Protein AF-A0A0P7CB71-F1 (afdb_monomer)

Structure (mmCIF, N/CA/C/O backbone):
data_AF-A0A0P7CB71-F1
#
_entry.id   AF-A0A0P7CB71-F1
#
loop_
_atom_site.group_PDB
_atom_site.id
_atom_site.type_symbol
_atom_site.label_atom_id
_atom_site.label_alt_id
_atom_site.label_comp_id
_atom_site.label_asym_id
_atom_site.label_entity_id
_atom_site.label_seq_id
_atom_site.pdbx_PDB_ins_code
_atom_site.Cartn_x
_atom_site.Cartn_y
_atom_site.Cartn_z
_atom_site.occupancy
_atom_site.B_iso_or_equiv
_atom_site.auth_seq_id
_atom_site.auth_comp_id
_atom_site.auth_asym_id
_atom_site.auth_atom_id
_atom_site.pdbx_PDB_model_num
ATOM 1 N N . MET A 1 1 ? -24.442 8.236 23.637 1.00 59.62 1 MET A N 1
ATOM 2 C CA . MET A 1 1 ? -23.298 8.995 24.190 1.00 59.62 1 MET A CA 1
ATOM 3 C C . MET A 1 1 ? -22.103 8.059 24.156 1.00 59.62 1 MET A C 1
ATOM 5 O O . MET A 1 1 ? -22.210 6.989 24.739 1.00 59.62 1 MET A O 1
ATOM 9 N N . TYR A 1 2 ? -21.049 8.384 23.401 1.00 73.06 2 TYR A N 1
ATOM 10 C CA . TYR A 1 2 ? -19.875 7.511 23.295 1.00 73.06 2 TYR A CA 1
ATOM 11 C C . TYR A 1 2 ? -19.155 7.396 24.643 1.00 73.06 2 TYR A C 1
ATOM 13 O O . TYR A 1 2 ? -19.028 8.386 25.369 1.00 73.06 2 TYR A O 1
ATOM 21 N N . SER A 1 3 ? -18.674 6.198 24.973 1.00 86.88 3 SER A N 1
ATOM 22 C CA . SER A 1 3 ? -17.781 5.991 26.112 1.00 86.88 3 SER A CA 1
ATOM 23 C C . SER A 1 3 ? -16.419 6.647 25.852 1.00 86.88 3 SER A C 1
ATOM 25 O O . SER A 1 3 ? -16.036 6.920 24.711 1.00 86.88 3 SER A O 1
ATOM 27 N N . LYS A 1 4 ? -15.644 6.886 26.916 1.00 87.19 4 LYS A N 1
ATOM 28 C CA . LYS A 1 4 ? -14.270 7.404 26.799 1.00 87.19 4 LYS A CA 1
ATOM 29 C C . LYS A 1 4 ? -13.395 6.506 25.914 1.00 87.19 4 LYS A C 1
ATOM 31 O O . LYS A 1 4 ? -12.592 7.006 25.134 1.00 87.19 4 LYS A O 1
ATOM 36 N N . GLU A 1 5 ? -13.576 5.194 26.021 1.00 86.94 5 GLU A N 1
ATOM 37 C CA . GLU A 1 5 ? -12.860 4.194 25.224 1.00 86.94 5 GLU A CA 1
ATOM 38 C C . GLU A 1 5 ? -13.235 4.291 23.744 1.00 86.94 5 GLU A C 1
ATOM 40 O O . GLU A 1 5 ? -12.348 4.333 22.894 1.00 86.94 5 GLU A O 1
ATOM 45 N N . GLN A 1 6 ? -14.529 4.436 23.436 1.00 87.00 6 GLN A N 1
ATOM 46 C CA . GLN A 1 6 ? -15.003 4.632 22.064 1.00 87.00 6 GLN A CA 1
ATOM 47 C C . GLN A 1 6 ? -14.451 5.927 21.457 1.00 87.00 6 GLN A C 1
ATOM 49 O O . GLN A 1 6 ? -13.982 5.919 20.324 1.00 87.00 6 GLN A O 1
ATOM 54 N N . LEU A 1 7 ? -14.433 7.030 22.212 1.00 88.44 7 LEU A N 1
ATOM 55 C CA . LEU A 1 7 ? -13.858 8.295 21.739 1.00 88.44 7 LEU A CA 1
ATOM 56 C C . LEU A 1 7 ? -12.349 8.199 21.487 1.00 88.44 7 LEU A C 1
ATOM 58 O O . LEU A 1 7 ? -11.856 8.754 20.506 1.00 88.44 7 LEU A O 1
ATOM 62 N N . ASN A 1 8 ? -11.610 7.505 22.354 1.00 90.44 8 ASN A N 1
ATOM 63 C CA . ASN A 1 8 ? -10.179 7.277 22.154 1.00 90.44 8 ASN A CA 1
ATOM 64 C C . ASN A 1 8 ? -9.921 6.434 20.904 1.00 90.44 8 ASN A C 1
ATOM 66 O O . ASN A 1 8 ? -9.026 6.749 20.122 1.00 90.44 8 ASN A O 1
ATOM 70 N N . PHE A 1 9 ? -10.740 5.408 20.685 1.00 90.88 9 PHE A N 1
ATOM 71 C CA . PHE A 1 9 ? -10.635 4.577 19.500 1.00 90.88 9 PHE A CA 1
ATOM 72 C C . PHE A 1 9 ? -10.952 5.352 18.215 1.00 90.88 9 PHE A C 1
ATOM 74 O O . PHE A 1 9 ? -10.190 5.277 17.259 1.00 90.88 9 PHE A O 1
ATOM 81 N N . GLN A 1 10 ? -11.991 6.192 18.213 1.00 91.94 10 GLN A N 1
ATOM 82 C CA . GLN A 1 10 ? -12.298 7.081 17.085 1.00 91.94 10 GLN A CA 1
ATOM 83 C C . GLN A 1 10 ? -11.131 8.016 16.751 1.00 91.94 10 GLN A C 1
ATOM 85 O O . GLN A 1 10 ? -10.728 8.111 15.596 1.00 91.94 10 GLN A O 1
ATOM 90 N N . LYS A 1 11 ? -10.528 8.663 17.759 1.00 92.12 11 LYS A N 1
ATOM 91 C CA . LYS A 1 11 ? -9.342 9.516 17.556 1.00 92.12 11 LYS A CA 1
ATOM 92 C C . LYS A 1 11 ? -8.191 8.755 16.913 1.00 92.12 11 LYS A C 1
ATOM 94 O O . LYS A 1 11 ? -7.519 9.284 16.034 1.00 92.12 11 LYS A O 1
ATOM 99 N N . LYS A 1 12 ? -7.982 7.514 17.344 1.00 92.62 12 LYS A N 1
ATOM 100 C CA . LYS A 1 12 ? -6.960 6.651 16.772 1.00 92.62 12 LYS A CA 1
ATOM 101 C C . LYS A 1 12 ? -7.241 6.348 15.301 1.00 92.62 12 LYS A C 1
ATOM 103 O O . LYS A 1 12 ? -6.344 6.489 14.480 1.00 92.62 12 LYS A O 1
ATOM 108 N N . LEU A 1 13 ? -8.472 5.970 14.962 1.00 94.06 13 LEU A N 1
ATOM 109 C CA . LEU A 1 13 ? -8.861 5.703 13.576 1.00 94.06 13 LEU A CA 1
ATOM 110 C C . LEU A 1 13 ? -8.691 6.933 12.686 1.00 94.06 13 LEU A C 1
ATOM 112 O O . LEU A 1 13 ? -8.205 6.797 11.569 1.00 94.06 13 LEU A O 1
ATOM 116 N N . ILE A 1 14 ? -9.022 8.122 13.195 1.00 94.38 14 ILE A N 1
ATOM 117 C CA . ILE A 1 14 ? -8.786 9.390 12.495 1.00 94.38 14 ILE A CA 1
ATOM 118 C C . ILE A 1 14 ? -7.289 9.578 12.225 1.00 94.38 14 ILE A C 1
ATOM 120 O O . ILE A 1 14 ? -6.918 9.822 11.083 1.00 94.38 14 ILE A O 1
ATOM 124 N N . GLY A 1 15 ? -6.426 9.385 13.226 1.00 94.75 15 GLY A N 1
ATOM 125 C CA . GLY A 1 15 ? -4.974 9.483 13.033 1.00 94.75 15 GLY A CA 1
ATOM 126 C C . GLY A 1 15 ? -4.437 8.465 12.021 1.00 94.75 15 GLY A C 1
ATOM 127 O O . GLY A 1 15 ? -3.670 8.815 11.128 1.00 94.75 15 GLY A O 1
ATOM 128 N N . VAL A 1 16 ? -4.899 7.212 12.091 1.00 95.75 16 VAL A N 1
ATOM 129 C CA . VAL A 1 16 ? -4.544 6.175 11.106 1.00 95.75 16 VAL A CA 1
ATOM 130 C C . VAL A 1 16 ? -5.020 6.561 9.703 1.00 95.75 16 VAL A C 1
ATOM 132 O O . VAL A 1 16 ? -4.302 6.331 8.732 1.00 95.75 16 VAL A O 1
ATOM 135 N N . PHE A 1 17 ? -6.206 7.156 9.583 1.00 95.94 17 PHE A N 1
ATOM 136 C CA . PHE A 1 17 ? -6.737 7.620 8.308 1.00 95.94 17 PHE A CA 1
ATOM 137 C C . PHE A 1 17 ? -5.919 8.779 7.731 1.00 95.94 17 PHE A C 1
ATOM 139 O O . PHE A 1 17 ? -5.566 8.736 6.557 1.00 95.94 17 PHE A O 1
ATOM 146 N N . GLU A 1 18 ? -5.552 9.771 8.543 1.00 96.06 18 GLU A N 1
ATOM 147 C CA . GLU A 1 18 ? -4.686 10.884 8.129 1.00 96.06 18 GLU A CA 1
ATOM 148 C C . GLU A 1 18 ? -3.320 10.385 7.634 1.00 96.06 18 GLU A C 1
ATOM 150 O O . GLU A 1 18 ? -2.848 10.799 6.571 1.00 96.06 18 GLU A O 1
ATOM 155 N N . GLU A 1 19 ? -2.709 9.435 8.350 1.00 96.44 19 GLU A N 1
ATOM 156 C CA . GLU A 1 19 ? -1.486 8.765 7.897 1.00 96.44 19 GLU A CA 1
ATOM 157 C C . GLU A 1 19 ? -1.691 8.050 6.555 1.00 96.44 19 GLU A C 1
ATOM 159 O O . GLU A 1 19 ? -0.825 8.105 5.680 1.00 96.44 19 GLU A O 1
ATOM 164 N N . LEU A 1 20 ? -2.835 7.389 6.370 1.00 96.75 20 LEU A N 1
ATOM 165 C CA . LEU A 1 20 ? -3.175 6.695 5.129 1.00 96.75 20 LEU A CA 1
ATOM 166 C C . LEU A 1 20 ? -3.351 7.670 3.957 1.00 96.75 20 LEU A C 1
ATOM 168 O O . LEU A 1 20 ? -2.933 7.359 2.841 1.00 96.75 20 LEU A O 1
ATOM 172 N N . GLU A 1 21 ? -3.907 8.863 4.187 1.00 96.75 21 GLU A N 1
ATOM 173 C CA . GLU A 1 21 ? -4.023 9.903 3.156 1.00 96.75 21 GLU A CA 1
ATOM 174 C C . GLU A 1 21 ? -2.652 10.395 2.680 1.00 96.75 21 GLU A C 1
ATOM 176 O O . GLU A 1 21 ? -2.448 10.630 1.482 1.00 96.75 21 GLU A O 1
ATOM 181 N N . ILE A 1 22 ? -1.711 10.561 3.614 1.00 97.62 22 ILE A N 1
ATOM 182 C CA . ILE A 1 22 ? -0.328 10.940 3.310 1.00 97.62 22 ILE A CA 1
ATOM 183 C C . ILE A 1 22 ? 0.336 9.819 2.513 1.00 97.62 22 ILE A C 1
ATOM 185 O O . ILE A 1 22 ? 0.816 10.053 1.400 1.00 97.62 22 ILE A O 1
ATOM 189 N N . GLU A 1 23 ? 0.277 8.589 3.023 1.00 96.38 23 GLU A N 1
ATOM 190 C CA . GLU A 1 23 ? 0.890 7.427 2.381 1.00 96.38 23 GLU A CA 1
ATOM 191 C C . GLU A 1 23 ? 0.329 7.201 0.967 1.00 96.38 23 GLU A C 1
ATOM 193 O O . GLU A 1 23 ? 1.074 6.867 0.049 1.00 96.38 23 GLU A O 1
ATOM 198 N N . LYS A 1 24 ? -0.968 7.447 0.736 1.00 97.00 24 LYS A N 1
ATOM 199 C CA . LYS A 1 24 ? -1.591 7.366 -0.597 1.00 97.00 24 LYS A CA 1
ATOM 200 C C . LYS A 1 24 ? -0.933 8.316 -1.596 1.00 97.00 24 LYS A C 1
ATOM 202 O O . LYS A 1 24 ? -0.623 7.915 -2.723 1.00 97.00 24 LYS A O 1
ATOM 207 N N . LYS A 1 25 ? -0.696 9.568 -1.194 1.00 97.31 25 LYS A N 1
ATOM 208 C CA . LYS A 1 25 ? -0.035 10.582 -2.036 1.00 97.31 25 LYS A CA 1
ATOM 209 C C . LYS A 1 25 ? 1.422 10.214 -2.307 1.00 97.31 25 LYS A C 1
ATOM 211 O O . LYS A 1 25 ? 1.895 10.343 -3.441 1.00 97.31 25 LYS A O 1
ATOM 216 N N . GLU A 1 26 ? 2.126 9.730 -1.290 1.00 97.44 26 GLU A N 1
ATOM 217 C CA . GLU A 1 26 ? 3.521 9.303 -1.403 1.00 97.44 26 GLU A CA 1
ATOM 218 C C . GLU A 1 26 ? 3.672 8.069 -2.296 1.00 97.44 26 GLU A C 1
ATOM 220 O O . GLU A 1 26 ? 4.512 8.059 -3.199 1.00 97.44 26 GLU A O 1
ATOM 225 N N . ALA A 1 27 ? 2.814 7.062 -2.119 1.00 96.94 27 ALA A N 1
ATOM 226 C CA . ALA A 1 27 ? 2.799 5.850 -2.929 1.00 96.94 27 ALA A CA 1
ATOM 227 C C . ALA A 1 27 ? 2.540 6.173 -4.405 1.00 96.94 27 ALA A C 1
ATOM 229 O O . ALA A 1 27 ? 3.274 5.700 -5.274 1.00 96.94 27 ALA A O 1
ATOM 230 N N . PHE A 1 28 ? 1.565 7.038 -4.703 1.00 97.12 28 PHE A N 1
ATOM 231 C CA . PHE A 1 28 ? 1.319 7.490 -6.074 1.00 97.12 28 PHE A CA 1
ATOM 232 C C . PHE A 1 28 ? 2.535 8.218 -6.663 1.00 97.12 28 PHE A C 1
ATOM 234 O O . PHE A 1 28 ? 2.985 7.904 -7.768 1.00 97.12 28 PHE A O 1
ATOM 241 N N . SER A 1 29 ? 3.123 9.145 -5.904 1.00 97.62 29 SER A N 1
ATOM 242 C CA . SER A 1 29 ? 4.327 9.869 -6.328 1.00 97.62 29 SER A CA 1
ATOM 243 C C . SER A 1 29 ? 5.488 8.911 -6.612 1.00 97.62 29 SER A C 1
ATOM 245 O O . SER A 1 29 ? 6.217 9.077 -7.593 1.00 97.62 29 SER A O 1
ATOM 247 N N . LYS A 1 30 ? 5.627 7.853 -5.804 1.00 97.69 30 LYS A N 1
ATOM 248 C CA . LYS A 1 30 ? 6.629 6.805 -6.001 1.00 97.69 30 LYS A CA 1
ATOM 249 C C . LYS A 1 30 ? 6.390 6.017 -7.284 1.00 97.69 30 LYS A C 1
ATOM 251 O O . LYS A 1 30 ? 7.356 5.793 -8.006 1.00 97.69 30 LYS A O 1
ATOM 256 N N . VAL A 1 31 ? 5.144 5.642 -7.589 1.00 98.06 31 VAL A N 1
ATOM 257 C CA . VAL A 1 31 ? 4.770 4.963 -8.847 1.00 98.06 31 VAL A CA 1
ATOM 258 C C . VAL A 1 31 ? 5.148 5.805 -10.057 1.00 98.06 31 VAL A C 1
ATOM 260 O O . VAL A 1 31 ? 5.726 5.291 -11.015 1.00 98.06 31 VAL A O 1
ATOM 263 N N . VAL A 1 32 ? 4.852 7.103 -10.013 1.00 98.12 32 VAL A N 1
ATOM 264 C CA . VAL A 1 32 ? 5.202 8.028 -11.096 1.00 98.12 32 VAL A CA 1
ATOM 265 C C . VAL A 1 32 ? 6.721 8.089 -11.270 1.00 98.12 32 VAL A C 1
ATOM 267 O O . VAL A 1 32 ? 7.223 7.903 -12.379 1.00 98.12 32 VAL A O 1
ATOM 270 N N . ALA A 1 33 ? 7.465 8.282 -10.179 1.00 98.12 33 ALA A N 1
ATOM 271 C CA . ALA A 1 33 ? 8.922 8.378 -10.214 1.00 98.12 33 ALA A CA 1
ATOM 272 C C . ALA A 1 33 ? 9.594 7.092 -10.730 1.00 98.12 33 ALA A C 1
ATOM 274 O O . ALA A 1 33 ? 10.470 7.154 -11.597 1.00 98.12 33 ALA A O 1
ATOM 275 N N . THR A 1 34 ? 9.183 5.918 -10.241 1.00 97.56 34 THR A N 1
ATOM 276 C CA . THR A 1 34 ? 9.736 4.631 -10.699 1.00 97.56 34 THR A CA 1
ATOM 277 C C . THR A 1 34 ? 9.316 4.312 -12.131 1.00 97.56 34 THR A C 1
ATOM 279 O O . THR A 1 34 ? 10.130 3.787 -12.888 1.00 97.56 34 THR A O 1
ATOM 282 N N . GLY A 1 35 ? 8.112 4.714 -12.549 1.00 97.19 35 GLY A N 1
ATOM 283 C CA . GLY A 1 35 ? 7.642 4.585 -13.929 1.00 97.19 35 GLY A CA 1
ATOM 284 C C . GLY A 1 35 ? 8.475 5.405 -14.917 1.00 97.19 35 GLY A C 1
ATOM 285 O O . GLY A 1 35 ? 8.871 4.894 -15.965 1.00 97.19 35 GLY A O 1
ATOM 286 N N . TYR A 1 36 ? 8.822 6.651 -14.576 1.00 97.56 36 TYR A N 1
ATOM 287 C CA . TYR A 1 36 ? 9.780 7.433 -15.370 1.00 97.56 36 TYR A CA 1
ATOM 288 C C . TYR A 1 36 ? 11.162 6.773 -15.411 1.00 97.56 36 TYR A C 1
ATOM 290 O O . TYR A 1 36 ? 11.772 6.692 -16.477 1.00 97.56 36 TYR A O 1
ATOM 298 N N . GLY A 1 37 ? 11.640 6.254 -14.276 1.00 96.81 37 GLY A N 1
ATOM 299 C CA . GLY A 1 37 ? 12.905 5.520 -14.205 1.00 96.81 37 GLY A CA 1
ATOM 300 C C . GLY A 1 37 ? 12.942 4.305 -15.137 1.00 96.81 37 GLY A C 1
ATOM 301 O O . GLY A 1 37 ? 13.906 4.135 -15.880 1.00 96.81 37 GLY A O 1
ATOM 302 N N . GLN A 1 38 ? 11.878 3.501 -15.149 1.00 97.50 38 GLN A N 1
ATOM 303 C CA . GLN A 1 38 ? 11.743 2.334 -16.023 1.00 97.50 38 GLN A CA 1
ATOM 304 C C . GLN A 1 38 ? 11.724 2.725 -17.505 1.00 97.50 38 GLN A C 1
ATOM 306 O O . GLN A 1 38 ? 12.440 2.116 -18.300 1.00 97.50 38 GLN A O 1
ATOM 311 N N . ARG A 1 39 ? 10.971 3.768 -17.878 1.00 96.69 39 ARG A N 1
ATOM 312 C CA . ARG A 1 39 ? 10.910 4.255 -19.268 1.00 96.69 39 ARG A CA 1
ATOM 313 C C . ARG A 1 39 ? 12.266 4.754 -19.756 1.00 96.69 39 ARG A C 1
ATOM 315 O O . ARG A 1 39 ? 12.672 4.427 -20.866 1.00 96.69 39 ARG A O 1
ATOM 322 N N . ASN A 1 40 ? 12.988 5.498 -18.922 1.00 97.31 40 ASN A N 1
ATOM 323 C CA . ASN A 1 40 ? 14.327 5.978 -19.262 1.00 97.31 40 ASN A CA 1
ATOM 324 C C . ASN A 1 40 ? 15.308 4.817 -19.462 1.00 97.31 40 ASN A C 1
ATOM 326 O O . ASN A 1 40 ? 16.131 4.854 -20.375 1.00 97.31 40 ASN A O 1
ATOM 330 N N . GLU A 1 41 ? 15.212 3.773 -18.640 1.00 96.75 41 GLU A N 1
ATOM 331 C CA . GLU A 1 41 ? 16.068 2.596 -18.777 1.00 96.75 41 GLU A CA 1
ATOM 332 C C . GLU A 1 41 ? 15.726 1.771 -20.023 1.00 96.75 41 GLU A C 1
ATOM 334 O O . GLU A 1 41 ? 16.627 1.281 -20.699 1.00 96.75 41 GLU A O 1
ATOM 339 N N . LEU A 1 42 ? 14.444 1.697 -20.396 1.00 96.25 42 LEU A N 1
ATOM 340 C CA . LEU A 1 42 ? 14.010 1.089 -21.656 1.00 96.25 42 LEU A CA 1
ATOM 341 C C . LEU A 1 42 ? 14.615 1.817 -22.860 1.00 96.25 42 LEU A C 1
ATOM 343 O O . LEU A 1 42 ? 15.123 1.178 -23.778 1.00 96.25 42 LEU A O 1
ATOM 347 N N . VAL A 1 43 ? 14.602 3.151 -22.843 1.00 96.62 43 VAL A N 1
ATOM 348 C CA . VAL A 1 43 ? 15.208 3.962 -23.905 1.00 96.62 43 VAL A CA 1
ATOM 349 C C . VAL A 1 43 ? 16.702 3.655 -24.028 1.00 96.62 43 VAL A C 1
ATOM 351 O O . VAL A 1 43 ? 17.177 3.365 -25.126 1.00 96.62 43 VAL A O 1
ATOM 354 N N . LYS A 1 44 ? 17.444 3.635 -22.913 1.00 96.50 44 LYS A N 1
ATOM 355 C CA . LYS A 1 44 ? 18.868 3.257 -22.929 1.00 96.50 44 LYS A CA 1
ATOM 356 C C . LYS A 1 44 ? 19.085 1.847 -23.462 1.00 96.50 44 LYS A C 1
ATOM 358 O O . LYS A 1 44 ? 20.012 1.643 -24.234 1.00 96.50 44 LYS A O 1
ATOM 363 N N . HIS A 1 45 ? 18.243 0.897 -23.064 1.00 95.06 45 HIS A N 1
ATOM 364 C CA . HIS A 1 45 ? 18.324 -0.486 -23.516 1.00 95.06 45 HIS A CA 1
ATOM 365 C C . HIS A 1 45 ? 18.202 -0.601 -25.040 1.00 95.06 45 HIS A C 1
ATOM 367 O O . HIS A 1 45 ? 18.983 -1.312 -25.665 1.00 95.06 45 HIS A O 1
ATOM 373 N N . VAL A 1 46 ? 17.282 0.151 -25.650 1.00 96.19 46 VAL A N 1
ATOM 374 C CA . VAL A 1 46 ? 17.142 0.213 -27.113 1.00 96.19 46 VAL A CA 1
ATOM 375 C C . VAL A 1 46 ? 18.390 0.826 -27.758 1.00 96.19 46 VAL A C 1
ATOM 377 O O . VAL A 1 46 ? 18.954 0.237 -28.678 1.00 96.19 46 VAL A O 1
ATOM 380 N N . TYR A 1 47 ? 18.869 1.968 -27.253 1.00 96.56 47 TYR A N 1
ATOM 381 C CA . TYR A 1 47 ? 20.057 2.640 -27.803 1.00 96.56 47 TYR A CA 1
ATOM 382 C C . TYR A 1 47 ? 21.367 1.881 -27.579 1.00 96.56 47 TYR A C 1
ATOM 384 O O . TYR A 1 47 ? 22.335 2.101 -28.303 1.00 96.56 47 TYR A O 1
ATOM 392 N N . SER A 1 48 ? 21.412 0.971 -26.608 1.00 93.81 48 SER A N 1
ATOM 393 C CA . SER A 1 48 ? 22.570 0.122 -26.343 1.00 93.81 48 SER A CA 1
ATOM 394 C C . SER A 1 48 ? 22.579 -1.164 -27.177 1.00 93.81 48 SER A C 1
ATOM 396 O O . SER A 1 48 ? 23.334 -2.085 -26.858 1.00 93.81 48 SER A O 1
ATOM 398 N N . ASN A 1 49 ? 21.742 -1.254 -28.221 1.00 95.25 49 ASN A N 1
ATOM 399 C CA . ASN A 1 49 ? 21.501 -2.468 -29.006 1.00 95.25 49 ASN A CA 1
ATOM 400 C C . ASN A 1 49 ? 21.067 -3.653 -28.130 1.00 95.25 49 ASN A C 1
ATOM 402 O O . ASN A 1 49 ? 21.571 -4.763 -28.278 1.00 95.25 49 ASN A O 1
ATOM 406 N N . TYR A 1 50 ? 20.138 -3.410 -27.204 1.00 93.38 50 TYR A N 1
ATOM 407 C CA . TYR A 1 50 ? 19.536 -4.427 -26.339 1.00 93.38 50 TYR A CA 1
ATOM 408 C C . TYR A 1 50 ? 20.523 -5.129 -25.396 1.00 93.38 50 TYR A C 1
ATOM 410 O O . TYR A 1 50 ? 20.340 -6.277 -25.026 1.00 93.38 50 TYR A O 1
ATOM 418 N N . THR A 1 51 ? 21.563 -4.442 -24.931 1.00 94.12 51 THR A N 1
ATOM 419 C CA . THR A 1 51 ? 22.558 -5.042 -24.014 1.00 94.12 51 THR A CA 1
ATOM 420 C C . THR A 1 51 ? 22.216 -4.883 -22.527 1.00 94.12 51 THR A C 1
ATOM 422 O O . THR A 1 51 ? 22.713 -5.627 -21.689 1.00 94.12 51 THR A O 1
ATOM 425 N N . LEU A 1 52 ? 21.337 -3.939 -22.170 1.00 93.12 52 LEU A N 1
ATOM 426 C CA . LEU A 1 52 ? 21.039 -3.568 -20.772 1.00 93.12 52 LEU A CA 1
ATOM 427 C C . LEU A 1 52 ? 19.824 -4.295 -20.148 1.00 93.12 52 LEU A C 1
ATOM 429 O O . LEU A 1 52 ? 19.003 -3.668 -19.478 1.00 93.12 52 LEU A O 1
ATOM 433 N N . HIS A 1 53 ? 19.668 -5.601 -20.380 1.00 95.25 53 HIS A N 1
ATOM 434 C CA . HIS A 1 53 ? 18.484 -6.350 -19.923 1.00 95.25 53 HIS A CA 1
ATOM 435 C C . HIS A 1 53 ? 18.305 -6.354 -18.398 1.00 95.25 53 HIS A C 1
ATOM 437 O O . HIS A 1 53 ? 17.206 -6.103 -17.906 1.00 95.25 53 HIS A O 1
ATOM 443 N N . GLU A 1 54 ? 19.373 -6.621 -17.642 1.00 95.94 54 GLU A N 1
ATOM 444 C CA . GLU A 1 54 ? 19.301 -6.724 -16.177 1.00 95.94 54 GLU A CA 1
ATOM 445 C C . GLU A 1 54 ? 18.884 -5.402 -15.529 1.00 95.94 54 GLU A C 1
ATOM 447 O O . GLU A 1 54 ? 18.021 -5.376 -14.651 1.00 95.94 54 GLU A O 1
ATOM 452 N N . SER A 1 55 ? 19.448 -4.291 -16.010 1.00 95.38 55 SER A N 1
ATOM 453 C CA . SER A 1 55 ? 19.111 -2.950 -15.529 1.00 95.38 55 SER A CA 1
ATOM 454 C C . SER A 1 55 ? 17.636 -2.623 -15.781 1.00 95.38 55 SER A C 1
ATOM 456 O O . SER A 1 55 ? 16.926 -2.183 -14.872 1.00 95.38 55 SER A O 1
ATOM 458 N N . LEU A 1 56 ? 17.139 -2.916 -16.990 1.00 96.12 56 LEU A N 1
ATOM 459 C CA . LEU A 1 56 ? 15.734 -2.717 -17.343 1.00 96.12 56 LEU A CA 1
ATOM 460 C C . LEU A 1 56 ? 14.799 -3.584 -16.488 1.00 96.12 56 LEU A C 1
ATOM 462 O O . LEU A 1 56 ? 13.806 -3.073 -15.967 1.00 96.12 56 LEU A O 1
ATOM 466 N N . ASN A 1 57 ? 15.122 -4.867 -16.306 1.00 96.81 57 ASN A N 1
ATOM 467 C CA . ASN A 1 57 ? 14.325 -5.779 -15.483 1.00 96.81 57 ASN A CA 1
ATOM 468 C C . ASN A 1 57 ? 14.262 -5.307 -14.030 1.00 96.81 57 ASN A C 1
ATOM 470 O O . ASN A 1 57 ? 13.174 -5.229 -13.464 1.00 96.81 57 ASN A O 1
ATOM 474 N N . LYS A 1 58 ? 15.391 -4.875 -13.460 1.00 97.81 58 LYS A N 1
ATOM 475 C CA . LYS A 1 58 ? 15.429 -4.307 -12.110 1.00 97.81 58 LYS A CA 1
ATOM 476 C C . LYS A 1 58 ? 14.520 -3.081 -11.978 1.00 97.81 58 LYS A C 1
ATOM 478 O O . LYS A 1 58 ? 13.764 -2.972 -11.016 1.00 97.81 58 LYS A O 1
ATOM 483 N N . LYS A 1 59 ? 14.548 -2.161 -12.950 1.00 97.44 59 LYS A N 1
ATOM 484 C CA . LYS A 1 59 ? 13.665 -0.980 -12.940 1.00 97.44 59 LYS A CA 1
ATOM 485 C C . LYS A 1 59 ? 12.195 -1.325 -13.129 1.00 97.44 59 LYS A C 1
ATOM 487 O O . LYS A 1 59 ? 11.344 -0.664 -12.535 1.00 97.44 59 LYS A O 1
ATOM 492 N N . ARG A 1 60 ? 11.894 -2.366 -13.905 1.00 97.50 60 ARG A N 1
ATOM 493 C CA . ARG A 1 60 ? 10.537 -2.901 -14.022 1.00 97.50 60 ARG A CA 1
ATOM 494 C C . ARG A 1 60 ? 10.041 -3.441 -12.681 1.00 97.50 60 ARG A C 1
ATOM 496 O O . ARG A 1 60 ? 8.976 -3.025 -12.244 1.00 97.50 60 ARG A O 1
ATOM 503 N N . GLU A 1 61 ? 10.830 -4.267 -11.998 1.00 97.50 61 GLU A N 1
ATOM 504 C CA . GLU A 1 61 ? 10.470 -4.817 -10.682 1.00 97.50 61 GLU A CA 1
ATOM 505 C C . GLU A 1 61 ? 10.269 -3.723 -9.621 1.00 97.50 61 GLU A C 1
ATOM 507 O O . GLU A 1 61 ? 9.329 -3.783 -8.830 1.00 97.50 61 GLU A O 1
ATOM 512 N N . GLU A 1 62 ? 11.124 -2.691 -9.604 1.00 97.31 62 GLU A N 1
ATOM 513 C CA . GLU A 1 62 ? 10.964 -1.527 -8.718 1.00 97.31 62 GLU A CA 1
ATOM 514 C C 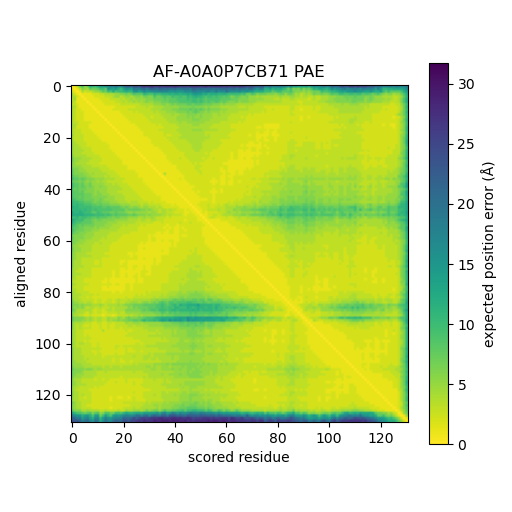. GLU A 1 62 ? 9.623 -0.808 -8.959 1.00 97.31 62 GLU A C 1
ATOM 516 O O . GLU A 1 62 ? 8.934 -0.427 -8.006 1.00 97.31 62 GLU A O 1
ATOM 521 N N . TRP A 1 63 ? 9.237 -0.626 -10.225 1.00 97.88 63 TRP A N 1
ATOM 522 C CA . TRP A 1 63 ? 7.966 -0.002 -10.594 1.00 97.88 63 TRP A CA 1
ATOM 523 C C . TRP A 1 63 ? 6.757 -0.886 -10.275 1.00 97.88 63 TRP A C 1
ATOM 525 O O . TRP A 1 63 ? 5.758 -0.386 -9.754 1.00 97.88 63 TRP A O 1
ATOM 535 N N . GLU A 1 64 ? 6.846 -2.191 -10.525 1.00 96.75 64 GLU A N 1
ATOM 536 C CA . GLU A 1 64 ? 5.793 -3.161 -10.209 1.00 96.75 64 GLU A CA 1
ATOM 537 C C . GLU A 1 64 ? 5.522 -3.218 -8.703 1.00 96.75 64 GLU A C 1
ATOM 539 O O . GLU A 1 64 ? 4.366 -3.120 -8.289 1.00 96.75 64 GLU A O 1
ATOM 544 N N . LYS A 1 65 ? 6.573 -3.267 -7.871 1.00 95.88 65 LYS A N 1
ATOM 545 C CA . LYS A 1 65 ? 6.446 -3.216 -6.403 1.00 95.88 65 LYS A CA 1
ATOM 546 C C . LYS A 1 65 ? 5.794 -1.919 -5.929 1.00 95.88 65 LYS A C 1
ATOM 548 O O . LYS A 1 65 ? 4.860 -1.963 -5.131 1.00 95.88 65 LYS A O 1
ATOM 553 N N . ALA A 1 66 ? 6.234 -0.769 -6.447 1.00 96.94 66 ALA A N 1
ATOM 554 C CA . ALA A 1 66 ? 5.627 0.521 -6.109 1.00 96.94 66 ALA A CA 1
ATOM 555 C C . ALA A 1 66 ? 4.144 0.580 -6.520 1.00 96.94 66 ALA A C 1
ATOM 557 O O . ALA A 1 66 ? 3.303 1.069 -5.766 1.00 96.94 66 ALA A O 1
ATOM 558 N N . SER A 1 67 ? 3.819 0.047 -7.700 1.00 96.75 67 SER A N 1
ATOM 559 C CA . SER A 1 67 ? 2.454 0.013 -8.232 1.00 96.75 67 SER A CA 1
ATOM 560 C C . SER A 1 67 ? 1.548 -0.887 -7.405 1.00 96.75 67 SER A C 1
ATOM 562 O O . SER A 1 67 ? 0.407 -0.519 -7.127 1.00 96.75 67 SER A O 1
ATOM 564 N N . LEU A 1 68 ? 2.052 -2.047 -6.982 1.00 96.06 68 LEU A N 1
ATOM 565 C CA . LEU A 1 68 ? 1.330 -2.950 -6.096 1.00 96.06 68 LEU A CA 1
ATOM 566 C C . LEU A 1 68 ? 1.029 -2.276 -4.758 1.00 96.06 68 LEU A C 1
ATOM 568 O O . LEU A 1 68 ? -0.122 -2.268 -4.331 1.00 96.06 68 LEU A O 1
ATOM 572 N N . TYR A 1 69 ? 2.034 -1.654 -4.140 1.00 95.69 69 TYR A N 1
ATOM 573 C CA . TYR A 1 69 ? 1.845 -0.946 -2.878 1.00 95.69 69 TYR A CA 1
ATOM 574 C C . TYR A 1 69 ? 0.788 0.157 -2.990 1.00 95.69 69 TYR A C 1
ATOM 576 O O . TYR A 1 69 ? -0.139 0.212 -2.185 1.00 95.69 69 TYR A O 1
ATOM 584 N N . SER A 1 70 ? 0.864 0.983 -4.039 1.00 97.06 70 SER A N 1
ATOM 585 C CA . SER A 1 70 ? -0.123 2.041 -4.282 1.00 97.06 70 SER A CA 1
ATOM 586 C C . SER A 1 70 ? -1.545 1.495 -4.450 1.00 97.06 70 SER A C 1
ATOM 588 O O . SER A 1 70 ? -2.483 2.109 -3.946 1.00 97.06 70 SER A O 1
ATOM 590 N N . LYS A 1 71 ? -1.724 0.329 -5.089 1.00 96.00 71 LYS A N 1
ATOM 591 C CA . LYS A 1 71 ? -3.038 -0.333 -5.177 1.00 96.00 71 LYS A CA 1
ATOM 592 C C . LYS A 1 71 ? -3.572 -0.733 -3.803 1.00 96.00 71 LYS A C 1
ATOM 594 O O . LYS A 1 71 ? -4.723 -0.434 -3.513 1.00 96.00 71 LYS A O 1
ATOM 599 N N . VAL A 1 72 ? -2.743 -1.350 -2.957 1.00 96.06 72 VAL A N 1
ATOM 600 C CA . VAL A 1 72 ? -3.155 -1.758 -1.601 1.00 96.06 72 VAL A CA 1
ATOM 601 C C . VAL A 1 72 ? -3.541 -0.548 -0.754 1.00 96.06 72 VAL A C 1
ATOM 603 O O . VAL A 1 72 ? -4.570 -0.569 -0.086 1.00 96.06 72 VAL A O 1
ATOM 606 N N . VAL A 1 73 ? -2.753 0.528 -0.813 1.00 96.56 73 VAL A N 1
ATOM 607 C CA . VAL A 1 73 ? -3.055 1.774 -0.094 1.00 96.56 73 VAL A CA 1
ATOM 608 C C . VAL A 1 73 ? -4.363 2.402 -0.584 1.00 96.56 73 VAL A C 1
ATOM 610 O O . VAL A 1 73 ? -5.150 2.867 0.235 1.00 96.56 73 VAL A O 1
ATOM 613 N N . ASN A 1 74 ? -4.640 2.372 -1.893 1.00 96.81 74 ASN A N 1
ATOM 614 C CA . ASN A 1 74 ? -5.925 2.832 -2.428 1.00 96.81 74 ASN A CA 1
ATOM 615 C C . ASN A 1 74 ? -7.096 1.980 -1.925 1.00 96.81 74 ASN A C 1
ATOM 617 O O . ASN A 1 74 ? -8.084 2.550 -1.483 1.00 96.81 74 ASN A O 1
ATOM 621 N N . TRP A 1 75 ? -6.973 0.648 -1.917 1.00 96.19 75 TRP A N 1
ATOM 622 C CA . TRP A 1 75 ? -8.021 -0.224 -1.376 1.00 96.19 75 TRP A CA 1
ATOM 623 C C . TRP A 1 75 ? -8.322 0.076 0.089 1.00 96.19 75 TRP A C 1
ATOM 625 O O . TRP A 1 75 ? -9.481 0.227 0.458 1.00 96.19 75 TRP A O 1
ATOM 635 N N . LEU A 1 76 ? -7.284 0.217 0.915 1.00 96.69 76 LEU A N 1
ATOM 636 C CA . LEU A 1 76 ? -7.452 0.595 2.316 1.00 96.69 76 LEU A CA 1
ATOM 637 C C . LEU A 1 76 ? -8.128 1.961 2.447 1.00 96.69 76 LEU A C 1
ATOM 639 O O . LEU A 1 76 ? -9.028 2.116 3.263 1.00 96.69 76 LEU A O 1
ATOM 643 N N . TYR A 1 77 ? -7.721 2.942 1.640 1.00 96.75 77 TYR A N 1
ATOM 644 C CA . TYR A 1 77 ? -8.328 4.270 1.659 1.00 96.75 77 TYR A CA 1
ATOM 645 C C . TYR A 1 77 ? -9.823 4.208 1.346 1.00 96.75 77 TYR A C 1
ATOM 647 O O . TYR A 1 77 ? -10.620 4.817 2.054 1.00 96.75 77 TYR A O 1
ATOM 655 N N . ASP A 1 78 ? -10.200 3.453 0.316 1.00 96.38 78 ASP A N 1
ATOM 656 C CA . ASP A 1 78 ? -11.591 3.321 -0.108 1.00 96.38 78 ASP A CA 1
ATOM 657 C C . ASP A 1 78 ? -12.437 2.639 0.980 1.00 96.38 78 ASP A C 1
ATOM 659 O O . ASP A 1 78 ? -13.538 3.101 1.271 1.00 96.38 78 ASP A O 1
ATOM 663 N N . ILE A 1 79 ? -11.895 1.619 1.660 1.00 95.75 79 ILE A N 1
ATOM 664 C CA . ILE A 1 79 ? -12.540 0.992 2.826 1.00 95.75 79 ILE A CA 1
ATOM 665 C C . ILE A 1 79 ? -12.776 2.029 3.928 1.00 95.75 79 ILE A C 1
ATOM 667 O O . ILE A 1 79 ? -13.898 2.184 4.398 1.00 95.75 79 ILE A O 1
ATOM 671 N N . PHE A 1 80 ? -11.751 2.792 4.315 1.00 95.50 80 PHE A N 1
ATOM 672 C CA . PHE A 1 80 ? -11.913 3.824 5.341 1.00 95.50 80 PHE A CA 1
ATOM 673 C C . PHE A 1 80 ? -12.974 4.8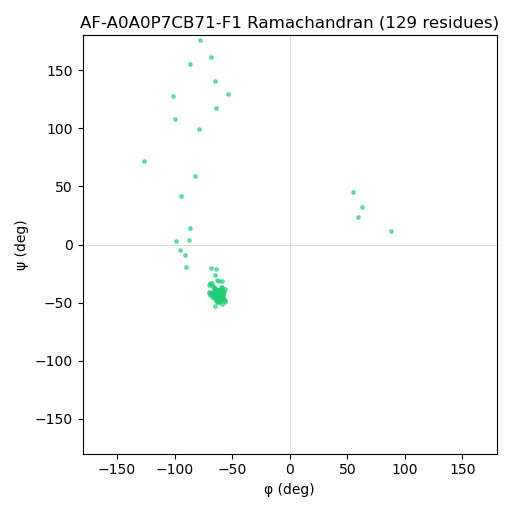60 4.955 1.00 95.50 80 PHE A C 1
ATOM 675 O O . PHE A 1 80 ? -13.787 5.232 5.794 1.00 95.50 80 PHE A O 1
ATOM 682 N N . VAL A 1 81 ? -12.992 5.311 3.698 1.00 95.06 81 VAL A N 1
ATOM 683 C CA . VAL A 1 81 ? -13.990 6.272 3.207 1.00 95.06 81 VAL A CA 1
ATOM 684 C C . VAL A 1 81 ? -15.404 5.698 3.272 1.00 95.06 81 VAL A C 1
ATOM 686 O O . VAL A 1 81 ? -16.311 6.411 3.691 1.00 95.06 81 VAL A O 1
ATOM 689 N N . ASN A 1 82 ? -15.597 4.426 2.920 1.00 94.88 82 ASN A N 1
ATOM 690 C CA . ASN A 1 82 ? -16.913 3.779 2.952 1.00 94.88 82 ASN A CA 1
ATOM 691 C C . ASN A 1 82 ? -17.488 3.646 4.369 1.00 94.88 82 ASN A C 1
ATOM 693 O O . ASN A 1 82 ? -18.704 3.611 4.530 1.00 94.88 82 ASN A O 1
ATOM 697 N N . HIS A 1 83 ? -16.622 3.590 5.383 1.00 94.25 83 HIS A N 1
ATOM 698 C CA . HIS A 1 83 ? -17.011 3.481 6.792 1.00 94.25 83 HIS A CA 1
ATOM 699 C C . HIS A 1 83 ? -16.985 4.825 7.539 1.00 94.25 83 HIS A C 1
ATOM 701 O O . HIS A 1 83 ? -17.237 4.851 8.745 1.00 94.25 83 HIS A O 1
ATOM 707 N N . ARG A 1 84 ? -16.677 5.935 6.852 1.00 92.56 84 ARG A N 1
ATOM 708 C CA . ARG A 1 84 ? -16.548 7.278 7.4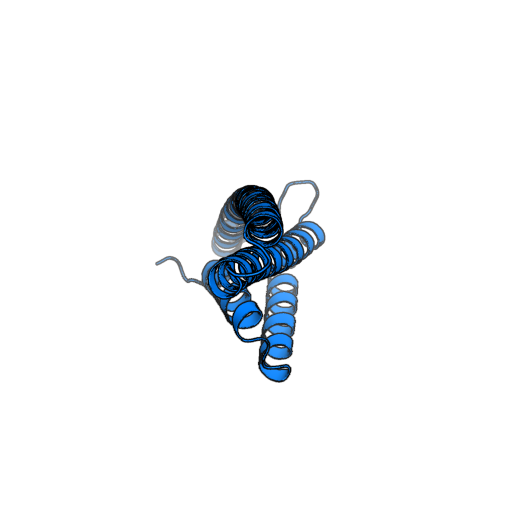34 1.00 92.56 84 ARG A CA 1
ATOM 709 C C . ARG A 1 84 ? -17.794 8.123 7.166 1.00 92.56 84 ARG A C 1
ATOM 711 O O . ARG A 1 84 ? -18.204 8.298 6.022 1.00 92.56 84 ARG A O 1
ATOM 718 N N . ASP A 1 85 ? -18.360 8.697 8.222 1.00 91.19 85 ASP A N 1
ATOM 719 C CA . ASP A 1 85 ? -19.514 9.591 8.141 1.00 91.19 85 ASP A CA 1
ATOM 720 C C . ASP A 1 85 ? -19.138 11.013 7.671 1.00 91.19 85 ASP A C 1
ATOM 722 O O . ASP A 1 85 ? -17.969 11.374 7.493 1.00 91.19 85 ASP A O 1
ATOM 726 N N . LEU A 1 86 ? -20.157 11.861 7.498 1.00 88.75 86 LEU A N 1
ATOM 727 C CA . LEU A 1 86 ? -19.999 13.260 7.077 1.00 88.75 86 LEU A CA 1
ATOM 728 C C . LEU A 1 86 ? -19.226 14.131 8.083 1.00 88.75 86 LEU A C 1
ATOM 730 O O . LEU A 1 86 ? -18.714 15.187 7.710 1.00 88.75 86 LEU A O 1
ATOM 734 N N . TYR A 1 87 ? -19.157 13.717 9.347 1.00 87.56 87 TYR A N 1
ATOM 735 C CA . TYR A 1 87 ? -18.454 14.417 10.423 1.00 87.56 87 TYR A CA 1
ATOM 736 C C . TYR A 1 87 ? -17.033 13.877 10.643 1.00 87.56 87 TYR A C 1
ATOM 738 O O . TYR A 1 87 ? -16.267 14.446 11.420 1.00 87.56 87 TYR A O 1
ATOM 746 N N . GLY A 1 88 ? -16.660 12.818 9.924 1.00 86.25 88 GLY A N 1
ATOM 747 C CA . GLY A 1 88 ? -15.362 12.173 9.977 1.00 86.25 88 GLY A CA 1
ATOM 748 C C . GLY A 1 88 ? -15.221 11.071 11.026 1.00 86.25 88 GLY A C 1
ATOM 749 O O . GLY A 1 88 ? -14.089 10.642 11.255 1.00 86.25 88 GLY A O 1
ATOM 750 N N . TYR A 1 89 ? -16.316 10.618 11.639 1.00 90.06 89 TYR A N 1
ATOM 751 C CA . TYR A 1 89 ? -16.355 9.461 12.535 1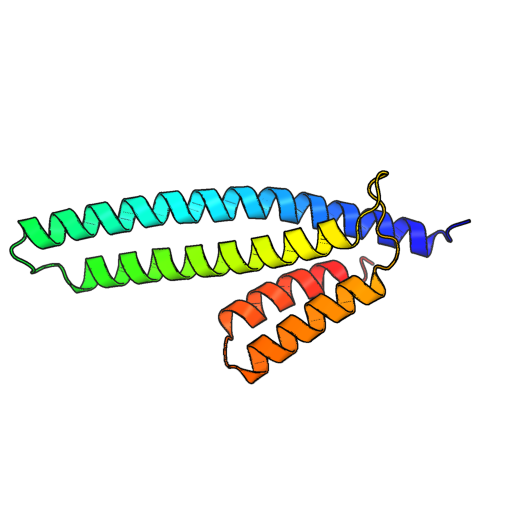.00 90.06 89 TYR A CA 1
ATOM 752 C C . TYR A 1 89 ? -16.550 8.158 11.763 1.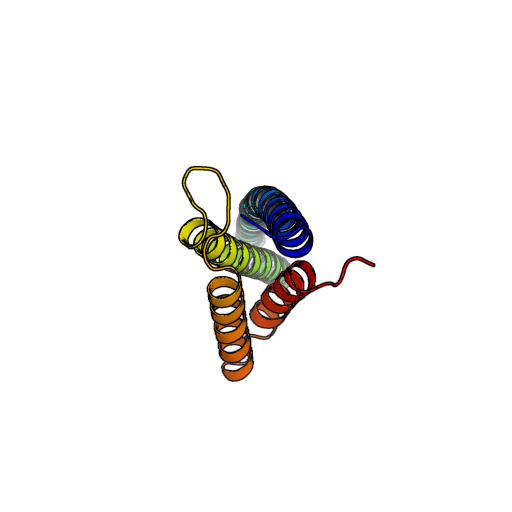00 90.06 89 TYR A C 1
ATOM 754 O O . TYR A 1 89 ? -17.120 8.137 10.677 1.00 90.06 89 TYR A O 1
ATOM 762 N N . PHE A 1 90 ? -16.106 7.054 12.356 1.00 91.81 90 PHE A N 1
ATOM 763 C CA . PHE A 1 90 ? -16.285 5.713 11.808 1.00 91.81 90 PHE A CA 1
ATOM 764 C C . PHE A 1 90 ? -17.455 5.027 12.511 1.00 91.81 90 PHE A C 1
ATOM 766 O O . PHE A 1 90 ? -17.328 4.677 13.685 1.00 91.81 90 PHE A O 1
ATOM 773 N N . GLU A 1 91 ? -18.594 4.860 11.833 1.00 84.75 91 GLU A N 1
ATOM 774 C CA . GLU A 1 91 ? -19.833 4.367 12.464 1.00 84.75 91 GLU A CA 1
ATOM 775 C C . GLU A 1 91 ? -19.721 2.901 12.907 1.00 84.75 91 GLU A C 1
ATOM 777 O O . GLU A 1 91 ? -20.079 2.582 14.041 1.00 84.75 91 GLU A O 1
ATOM 782 N N . ASN A 1 92 ? -19.135 2.036 12.064 1.00 86.38 92 ASN A N 1
ATOM 783 C CA . ASN A 1 92 ? -18.927 0.607 12.339 1.00 86.38 92 ASN A CA 1
ATOM 784 C C . ASN A 1 92 ? -17.455 0.183 12.160 1.00 86.38 92 ASN A C 1
ATOM 786 O O . ASN A 1 92 ? -17.116 -0.549 11.227 1.00 86.38 92 ASN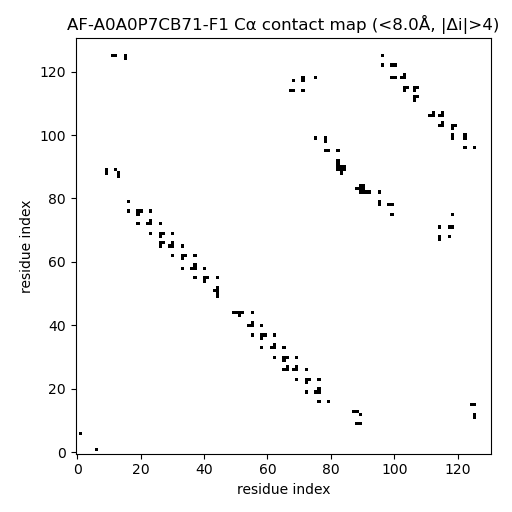 A O 1
ATOM 790 N N . PRO A 1 93 ? -16.548 0.584 13.069 1.00 89.81 93 PRO A N 1
ATOM 791 C CA . PRO A 1 93 ? -15.129 0.248 12.954 1.00 89.81 93 PRO A CA 1
ATOM 792 C C . PRO A 1 93 ? -14.828 -1.254 12.914 1.00 89.81 93 PRO A C 1
ATOM 794 O O . PRO A 1 93 ? -13.853 -1.670 12.293 1.00 89.81 93 PRO A O 1
ATOM 797 N N . ASP A 1 94 ? -15.645 -2.067 13.586 1.00 91.81 94 ASP A N 1
ATOM 798 C CA . ASP A 1 94 ? -15.468 -3.520 13.627 1.00 91.81 94 ASP A CA 1
ATOM 799 C C . ASP A 1 94 ? -15.725 -4.156 12.256 1.00 91.81 94 ASP A C 1
ATOM 801 O O . ASP A 1 94 ? -15.029 -5.095 11.867 1.00 91.81 94 ASP A O 1
ATOM 805 N N . GLU A 1 95 ? -16.686 -3.623 11.497 1.00 93.56 95 GLU A N 1
ATOM 806 C CA . GLU A 1 95 ? -16.986 -4.078 10.139 1.00 93.56 95 GLU A CA 1
ATOM 807 C C . GLU A 1 95 ? -15.850 -3.714 9.181 1.00 93.56 95 GLU A C 1
ATOM 809 O O . GLU A 1 95 ? -15.366 -4.571 8.445 1.00 93.56 95 GLU A O 1
ATOM 814 N N . MET A 1 96 ? -15.330 -2.490 9.292 1.00 94.31 96 MET A N 1
ATOM 815 C CA . MET A 1 96 ? -14.132 -2.050 8.576 1.00 94.31 96 MET A CA 1
ATOM 816 C C . MET A 1 96 ? -12.922 -2.957 8.867 1.00 94.31 96 MET A C 1
ATOM 818 O O . MET A 1 96 ? -12.225 -3.406 7.957 1.00 94.31 96 MET A O 1
ATOM 822 N N . ILE A 1 97 ? -12.661 -3.264 10.143 1.00 95.06 97 ILE A N 1
ATOM 823 C CA . ILE A 1 97 ? -11.562 -4.153 10.557 1.00 95.06 97 ILE A CA 1
ATOM 824 C C . ILE A 1 97 ? -11.755 -5.561 10.001 1.00 95.06 97 ILE A C 1
ATOM 826 O O . ILE A 1 97 ? -10.786 -6.189 9.560 1.00 95.06 97 ILE A O 1
ATOM 830 N N . LYS A 1 98 ? -12.991 -6.061 10.024 1.00 95.44 98 LYS A N 1
ATOM 831 C CA . LYS A 1 98 ? -13.340 -7.366 9.471 1.00 95.44 98 LYS A CA 1
ATOM 832 C C . LYS A 1 98 ? -13.074 -7.409 7.966 1.00 95.44 98 LYS A C 1
ATOM 834 O O . LYS A 1 98 ? -12.398 -8.328 7.521 1.00 95.44 98 LYS A O 1
ATOM 839 N N . GLU A 1 99 ? -13.495 -6.397 7.214 1.00 95.81 99 GLU A N 1
ATOM 840 C CA . GLU A 1 99 ? -13.262 -6.295 5.767 1.00 95.81 99 GLU A CA 1
ATOM 841 C C . GLU A 1 99 ? -11.759 -6.307 5.426 1.00 95.81 99 GLU A C 1
ATOM 843 O O . GLU A 1 99 ? -11.304 -7.073 4.573 1.00 95.81 99 GLU A O 1
ATOM 848 N N . ILE A 1 100 ? -10.947 -5.543 6.166 1.00 95.88 100 ILE A N 1
ATOM 849 C CA . ILE A 1 100 ? -9.480 -5.547 6.010 1.00 95.88 100 ILE A CA 1
ATOM 850 C C . ILE A 1 100 ? -8.891 -6.929 6.345 1.00 95.88 100 ILE A C 1
ATOM 852 O O . ILE A 1 100 ? -7.970 -7.396 5.669 1.00 95.88 100 ILE A O 1
ATOM 856 N N . SER A 1 101 ? -9.415 -7.598 7.374 1.00 96.19 101 SER A N 1
ATOM 857 C CA . SER A 1 101 ? -8.964 -8.935 7.783 1.00 96.19 101 SER A CA 1
ATOM 858 C C . SER A 1 101 ? -9.306 -9.996 6.733 1.00 96.19 101 SER A C 1
ATOM 860 O O . SER A 1 101 ? -8.461 -10.824 6.400 1.00 96.19 101 SER A O 1
ATOM 862 N N . GLU A 1 102 ? -10.497 -9.938 6.139 1.00 96.38 102 GLU A N 1
ATOM 863 C CA . GLU A 1 102 ? -10.920 -10.841 5.062 1.00 96.38 102 GLU A CA 1
ATOM 864 C C . GLU A 1 102 ? -10.076 -10.655 3.791 1.00 96.38 102 GLU A C 1
ATOM 866 O O . GLU A 1 102 ? -9.712 -11.636 3.125 1.00 96.38 102 GLU A O 1
ATOM 871 N N . LEU A 1 103 ? -9.699 -9.413 3.467 1.00 95.25 103 LEU A N 1
ATOM 872 C CA . LEU A 1 103 ? -8.748 -9.127 2.390 1.00 95.25 103 LEU A CA 1
ATOM 873 C C . LEU A 1 103 ? -7.368 -9.717 2.683 1.00 95.25 103 LEU A C 1
ATOM 875 O O . LEU A 1 103 ? -6.765 -10.323 1.796 1.00 95.25 103 LEU A O 1
ATOM 879 N N . LEU A 1 104 ? -6.885 -9.593 3.922 1.00 96.69 104 LEU A N 1
ATOM 880 C CA . LEU A 1 104 ? -5.616 -10.180 4.351 1.00 96.69 104 LEU A CA 1
ATOM 881 C C . LEU A 1 104 ? -5.636 -11.708 4.221 1.00 96.69 104 LEU A C 1
ATOM 883 O O . LEU A 1 104 ? -4.732 -12.285 3.616 1.00 96.69 104 LEU A O 1
ATOM 887 N N . GLU A 1 105 ? -6.671 -12.372 4.732 1.00 97.12 105 GLU A N 1
ATOM 888 C CA . GLU A 1 105 ? -6.830 -13.826 4.613 1.00 97.12 105 GLU A CA 1
ATOM 889 C C . GLU A 1 105 ? -6.905 -14.277 3.154 1.00 97.12 105 GLU A C 1
ATOM 891 O O . GLU A 1 105 ? -6.349 -15.309 2.772 1.00 97.12 105 GLU A O 1
ATOM 896 N N . THR A 1 106 ? -7.578 -13.503 2.307 1.00 96.62 106 THR A N 1
ATOM 897 C CA . THR A 1 106 ? -7.663 -13.782 0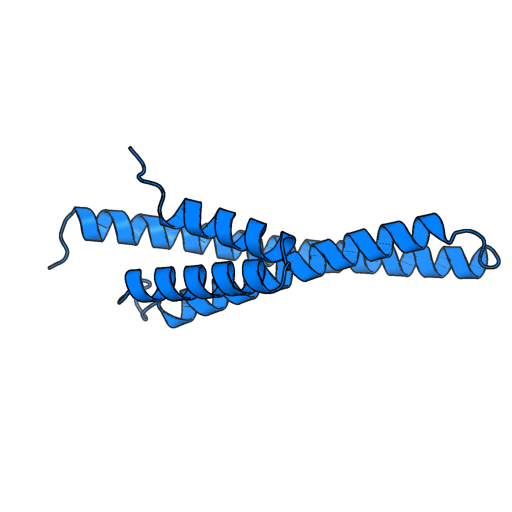.872 1.00 96.62 106 THR A CA 1
ATOM 898 C C . THR A 1 106 ? -6.308 -13.637 0.189 1.00 96.62 106 THR A C 1
ATOM 900 O O . THR A 1 106 ? -5.934 -14.530 -0.570 1.00 96.62 106 THR A O 1
ATOM 903 N N . ALA A 1 107 ? -5.546 -12.587 0.499 1.00 96.19 107 ALA A N 1
ATOM 904 C CA . ALA A 1 107 ? -4.191 -12.406 -0.014 1.00 96.19 107 ALA A CA 1
ATOM 905 C C . ALA A 1 107 ? -3.268 -13.558 0.419 1.00 96.19 107 ALA A C 1
ATOM 907 O O . ALA A 1 107 ? -2.541 -14.106 -0.404 1.00 96.19 107 ALA A O 1
ATOM 908 N N . VAL A 1 108 ? -3.349 -14.000 1.680 1.00 96.75 108 VAL A N 1
ATOM 909 C CA . VAL A 1 108 ? -2.577 -15.153 2.181 1.00 96.75 108 VAL A CA 1
ATOM 910 C C . VAL A 1 108 ? -2.959 -16.444 1.454 1.00 96.75 108 VAL A C 1
ATOM 912 O O . VAL A 1 108 ? -2.072 -17.177 1.023 1.00 96.75 108 VAL A O 1
ATOM 915 N N . ARG A 1 109 ? -4.258 -16.715 1.268 1.00 97.00 109 ARG A N 1
ATOM 916 C CA . ARG A 1 109 ? -4.743 -17.908 0.544 1.00 97.00 109 ARG A CA 1
ATOM 917 C C . ARG A 1 109 ? -4.320 -17.935 -0.923 1.00 97.00 109 ARG A C 1
ATOM 919 O O . ARG A 1 109 ? -4.156 -19.013 -1.479 1.00 97.00 109 ARG A O 1
ATOM 926 N N . LYS A 1 110 ? -4.171 -16.764 -1.541 1.00 97.12 110 LYS A N 1
ATOM 927 C CA . LYS A 1 110 ? -3.695 -16.607 -2.922 1.00 97.12 110 LYS A CA 1
ATOM 928 C C . LYS A 1 110 ? -2.173 -16.518 -3.039 1.00 97.12 110 LYS A C 1
ATOM 930 O O . LYS A 1 110 ? -1.680 -16.288 -4.136 1.00 97.12 110 LYS A O 1
ATOM 935 N N . GLU A 1 111 ? -1.444 -16.664 -1.932 1.00 95.25 111 GLU A N 1
ATOM 936 C CA . GLU A 1 111 ? 0.018 -16.515 -1.877 1.00 95.25 111 GLU A CA 1
ATOM 937 C C . GLU A 1 111 ? 0.508 -15.116 -2.318 1.00 95.25 111 GLU A C 1
ATOM 939 O O . GLU A 1 111 ? 1.664 -14.907 -2.685 1.00 95.25 111 GLU A O 1
ATOM 944 N N . GLU A 1 112 ? -0.358 -14.105 -2.224 1.00 95.06 112 GLU A N 1
ATOM 945 C CA . GLU A 1 112 ? -0.064 -12.702 -2.524 1.00 95.06 112 GLU A CA 1
ATOM 946 C C . GLU A 1 112 ? 0.618 -12.033 -1.314 1.00 95.06 112 GLU A C 1
ATOM 948 O O . GLU A 1 112 ? 0.126 -11.063 -0.730 1.00 95.06 112 GLU A O 1
ATOM 953 N N . TYR A 1 113 ? 1.771 -12.563 -0.897 1.00 93.81 113 TYR A N 1
ATOM 954 C CA . TYR A 1 113 ? 2.384 -12.226 0.395 1.00 93.81 113 TYR A CA 1
ATOM 955 C C . TYR A 1 113 ? 2.769 -10.752 0.562 1.00 93.81 113 TYR A C 1
ATOM 957 O O . TYR A 1 113 ? 2.676 -10.230 1.668 1.00 93.81 113 TYR A O 1
ATOM 965 N N . MET A 1 114 ? 3.143 -10.054 -0.515 1.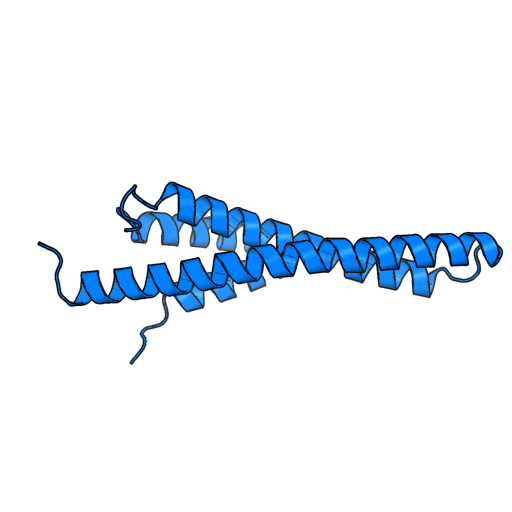00 91.44 114 MET A N 1
ATOM 966 C CA . MET A 1 114 ? 3.418 -8.610 -0.446 1.00 91.44 114 MET A CA 1
ATOM 967 C C . MET A 1 114 ? 2.152 -7.804 -0.122 1.00 91.44 114 MET A C 1
ATOM 969 O O . MET A 1 114 ? 2.194 -6.860 0.663 1.00 91.44 114 MET A O 1
ATOM 973 N N . ILE A 1 115 ? 1.004 -8.190 -0.691 1.00 94.62 115 ILE A N 1
ATOM 974 C CA . ILE A 1 115 ? -0.283 -7.564 -0.363 1.00 94.62 115 ILE A CA 1
ATOM 975 C C . ILE A 1 115 ? -0.619 -7.849 1.101 1.00 94.62 115 ILE A C 1
ATOM 977 O O . ILE A 1 115 ? -0.940 -6.927 1.851 1.00 94.62 115 ILE A O 1
ATOM 981 N N . ALA A 1 116 ? -0.481 -9.110 1.519 1.00 95.75 116 ALA A N 1
ATOM 982 C CA . ALA A 1 116 ? -0.733 -9.529 2.893 1.00 95.75 116 ALA A CA 1
ATOM 983 C C . ALA A 1 116 ? 0.143 -8.773 3.909 1.00 95.75 116 ALA A C 1
ATOM 985 O O . ALA A 1 116 ? -0.351 -8.328 4.942 1.00 95.75 116 ALA A O 1
ATOM 986 N N . GLU A 1 117 ? 1.427 -8.568 3.616 1.00 95.19 117 GLU A N 1
ATOM 987 C CA . GLU A 1 117 ? 2.339 -7.802 4.468 1.00 95.19 117 GLU A CA 1
ATOM 988 C C . GLU A 1 117 ? 1.852 -6.360 4.669 1.00 95.19 117 GLU A C 1
ATOM 990 O O . GLU A 1 117 ? 1.758 -5.880 5.804 1.00 95.19 117 GLU A O 1
ATOM 995 N N . HIS A 1 118 ? 1.481 -5.679 3.583 1.00 94.38 118 HIS A N 1
ATOM 996 C CA . HIS A 1 118 ? 0.984 -4.307 3.649 1.00 94.38 118 HIS A CA 1
ATOM 997 C C . HIS A 1 118 ? -0.351 -4.206 4.394 1.00 94.38 118 HIS A C 1
ATOM 999 O O . HIS A 1 118 ? -0.494 -3.340 5.259 1.00 94.38 118 HIS A O 1
ATOM 1005 N N . LEU A 1 119 ? -1.300 -5.108 4.131 1.00 95.88 119 LEU A N 1
ATOM 1006 C CA . LEU A 1 119 ? -2.574 -5.158 4.856 1.00 95.88 119 LEU A CA 1
ATOM 1007 C C . LEU A 1 119 ? -2.355 -5.410 6.353 1.00 95.88 119 LEU A C 1
ATOM 1009 O O . LEU A 1 119 ? -2.910 -4.700 7.190 1.00 95.88 119 LEU A O 1
ATOM 1013 N N . LYS A 1 120 ? -1.476 -6.355 6.707 1.00 95.75 120 LYS A N 1
ATOM 1014 C CA . LYS A 1 120 ? -1.136 -6.668 8.100 1.00 95.75 120 LYS A CA 1
ATOM 1015 C C . LYS A 1 120 ? -0.507 -5.479 8.826 1.00 95.75 120 LYS A C 1
ATOM 1017 O O . LYS A 1 120 ? -0.834 -5.251 9.993 1.00 95.75 120 LYS A O 1
ATOM 1022 N N . LYS A 1 121 ? 0.366 -4.708 8.162 1.00 94.31 121 LYS A N 1
ATOM 1023 C CA . LYS A 1 121 ? 0.961 -3.478 8.720 1.00 94.31 121 LYS A CA 1
ATOM 1024 C C . LYS A 1 121 ? -0.133 -2.498 9.147 1.00 94.31 121 LYS A C 1
ATOM 1026 O O . LYS A 1 121 ? -0.107 -2.010 10.274 1.00 94.31 121 LYS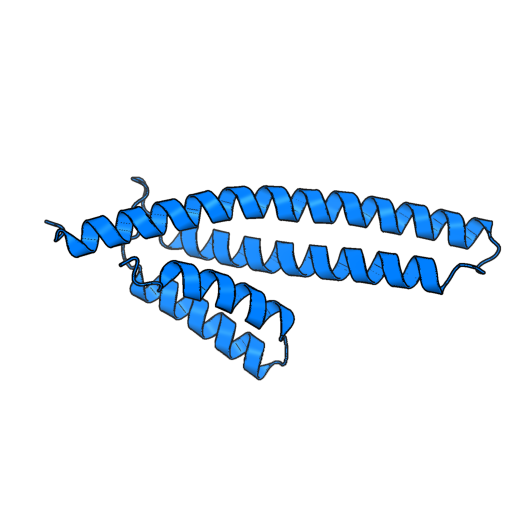 A O 1
ATOM 1031 N N . TRP A 1 122 ? -1.101 -2.236 8.272 1.00 94.25 122 TRP A N 1
ATOM 1032 C CA . TRP A 1 122 ? -2.198 -1.307 8.558 1.00 94.25 122 TRP A CA 1
ATOM 1033 C C . TRP A 1 122 ? -3.176 -1.849 9.597 1.00 94.25 122 TRP A C 1
ATOM 1035 O O . TRP A 1 122 ? -3.531 -1.129 10.528 1.00 94.25 122 TRP A O 1
ATOM 1045 N N . LEU A 1 123 ? -3.528 -3.132 9.523 1.00 94.44 123 LEU A N 1
ATOM 1046 C CA . LEU A 1 123 ? -4.379 -3.776 10.523 1.00 94.44 123 LEU A CA 1
ATOM 1047 C C . LEU A 1 123 ? -3.760 -3.702 11.928 1.00 94.44 123 LEU A C 1
ATOM 1049 O O . LEU A 1 123 ? -4.443 -3.367 12.892 1.00 94.44 123 LEU A O 1
ATOM 1053 N N . SER A 1 124 ? -2.443 -3.909 12.032 1.00 94.00 124 SER A N 1
ATOM 1054 C CA . SER A 1 124 ? -1.700 -3.772 13.293 1.00 94.00 124 SER A CA 1
ATOM 1055 C C . SER A 1 124 ? -1.766 -2.350 13.853 1.00 94.00 124 SER A C 1
ATOM 1057 O O . SER A 1 124 ? -1.932 -2.184 15.059 1.00 94.00 124 SER A O 1
ATOM 1059 N N . LYS A 1 125 ? -1.688 -1.320 12.996 1.00 92.50 125 LYS A N 1
ATOM 1060 C CA . LYS A 1 125 ? -1.868 0.079 13.419 1.00 92.50 125 LYS A CA 1
ATOM 1061 C C . LYS A 1 125 ? -3.277 0.334 13.943 1.00 92.50 125 LYS A C 1
ATOM 1063 O O . LYS A 1 125 ? -3.431 1.006 14.951 1.00 92.50 125 LYS A O 1
ATOM 1068 N N . ILE A 1 126 ? -4.302 -0.228 13.305 1.00 91.81 126 ILE A N 1
ATOM 1069 C CA . ILE A 1 126 ? -5.697 -0.077 13.743 1.00 91.81 126 ILE A CA 1
ATOM 1070 C C . ILE A 1 126 ? -5.923 -0.781 15.086 1.00 91.81 126 ILE A C 1
ATOM 1072 O O . ILE A 1 126 ? -6.541 -0.218 15.989 1.00 91.81 126 ILE A O 1
ATOM 1076 N N . GLN A 1 127 ? -5.362 -1.977 15.256 1.00 87.81 127 GLN A N 1
ATOM 1077 C CA . GLN A 1 127 ? -5.596 -2.840 16.416 1.00 87.81 127 GLN A CA 1
ATOM 1078 C C . GLN A 1 127 ? -4.609 -2.641 17.575 1.00 87.81 127 GLN A C 1
ATOM 1080 O O . GLN A 1 127 ? -4.837 -3.199 18.648 1.00 87.81 127 GLN A O 1
ATOM 1085 N N . SER A 1 128 ? -3.527 -1.866 17.408 1.00 81.62 128 SER A N 1
ATOM 1086 C CA . SER A 1 128 ? -2.576 -1.620 18.502 1.00 81.62 128 SER A CA 1
ATOM 1087 C C . SER A 1 128 ? -3.301 -1.090 19.744 1.00 81.62 128 SER A C 1
ATOM 1089 O O . SER A 1 128 ? -4.092 -0.150 19.688 1.00 81.62 128 SER A O 1
ATOM 1091 N N . LYS A 1 129 ? -3.067 -1.694 20.904 1.00 57.12 129 LYS A N 1
ATOM 1092 C CA . LYS A 1 129 ? -3.422 -1.025 22.152 1.00 57.12 129 LYS A CA 1
ATOM 1093 C C . LYS A 1 129 ? -2.314 -0.019 22.401 1.00 57.12 129 LYS A C 1
ATOM 1095 O O . LYS A 1 129 ? -1.233 -0.419 22.821 1.00 57.12 129 LYS A O 1
ATOM 1100 N N . ASP A 1 130 ? -2.550 1.242 22.068 1.00 52.03 130 ASP A N 1
ATOM 1101 C CA . ASP A 1 130 ? -1.677 2.291 22.576 1.00 52.03 130 ASP A CA 1
ATOM 1102 C C . ASP A 1 130 ? -1.862 2.293 24.106 1.00 52.03 130 ASP A C 1
ATOM 1104 O O . ASP A 1 130 ? -2.992 2.396 24.594 1.00 52.03 130 ASP A O 1
ATOM 1108 N N . LEU A 1 131 ? -0.761 1.991 24.807 1.00 37.72 131 LEU A N 1
ATOM 1109 C CA . LEU A 1 131 ? -0.633 1.828 26.262 1.00 37.72 131 LEU A CA 1
ATOM 1110 C C . LEU A 1 131 ? -1.054 3.084 27.033 1.00 37.72 131 LEU A C 1
ATOM 1112 O O . LEU A 1 131 ? -0.632 4.190 26.627 1.00 37.72 131 LEU A O 1
#

Solvent-accessible surface area (backbone atoms only — not comparable to full-atom values): 7048 Å² total; per-residue (Å²): 133,82,50,74,66,55,50,54,51,48,54,48,53,45,53,53,47,55,52,48,57,52,50,42,55,51,28,47,52,46,25,54,54,31,44,52,52,26,53,54,38,47,51,50,18,58,75,54,74,64,68,42,56,68,64,33,50,54,30,45,51,55,21,51,52,33,45,51,51,32,50,54,45,48,54,53,49,52,52,53,54,76,42,39,48,98,87,66,48,58,84,52,59,67,57,53,53,46,54,53,48,52,51,28,54,49,25,52,76,68,67,37,52,72,59,23,52,55,45,47,54,53,50,48,66,73,67,54,78,84,128

Radius of gyration: 19.04 Å; Cα contacts (8 Å, |Δi|>4): 93; chains: 1; bounding box: 46×32×56 Å

Nearest PDB structures (foldseek):
  1jch-assembly1_A  TM=5.535E-01  e=3.529E+00  Escherichia coli str. K-12 substr. W3110
  7nsu-assembly1_D  TM=6.109E-01  e=6.408E+00  Escherichia coli
  2q13-assembly1_A-2  TM=3.175E-01  e=1.840E+00  Homo sapiens
  2z0o-assembly1_A-2  TM=3.170E-01  e=2.548E+00  Homo sapiens

Mean predicted aligned error: 4.09 Å

Sequence (131 aa):
MYSKEQLNFQKKLIGVFEELEIEKKEAFSKVVATGYGQRNELVKHVYSNYTLHESLNKKREEWEKASLYSKVVNWLYDIFVNHRDLYGYFENPDEMIKEISELLETAVRKEEYMIAEHLKKWLSKIQSKDL

pLDDT: mean 93.2, std 8.38, range [37.72, 98.12]

Organism: NCBI:txid1605367

Secondary structure (DSSP, 8-state):
---HHHHHHHHHHHHHHHHHHHHHHHHHHHHHHHHHHHHHHHHHHHHTTS--HHHHHHHHHHHHHHHHHHHHHHHHHHHHHHTB-TTS-BS-HHHHHHHHHHHHHHHHHTT-HHHHHHHHHHHHHHH----

Foldseek 3Di:
DDDPVLVVLQVLLLVLLVVLVVVLVVLVVQLVVLVVVLVVQVVVCVVVVNPSVVSNVVSVVSNVLSVLLSVLSVVLNVLLVVQADPVGGRPCVVVSLVVLVVQLVVCVVVVVVSSNVSSVVSSCSSPDPPD